Protein AF-A0A1W1HGK1-F1 (afdb_monomer)

Sequence (94 aa):
MIIRPDKRYGKIFDVLIEFKFVTLKDAGLTGDQAKAFSKESLHELPPIKKAFEEGEKQVIQYGKHLDEKYGNLRLQKFVVVALGFERVCFRKLI

Structure (mmCIF, N/CA/C/O backbone):
data_AF-A0A1W1HGK1-F1
#
_entry.id   AF-A0A1W1HGK1-F1
#
loop_
_atom_site.group_PDB
_atom_site.id
_atom_site.type_symbol
_atom_site.label_atom_id
_atom_site.label_alt_id
_atom_site.label_comp_id
_atom_site.label_asym_id
_atom_site.label_entity_id
_atom_site.label_seq_id
_atom_site.pdbx_PDB_ins_code
_atom_site.Cartn_x
_atom_site.Cartn_y
_atom_site.Cartn_z
_atom_site.occupancy
_atom_site.B_iso_or_equiv
_atom_site.auth_seq_id
_atom_site.auth_comp_id
_atom_site.auth_asym_id
_atom_site.auth_atom_id
_atom_site.pdbx_PDB_model_num
ATOM 1 N N . MET A 1 1 ? 4.350 -6.194 -10.875 1.00 84.75 1 MET A N 1
ATOM 2 C CA . MET A 1 1 ? 4.02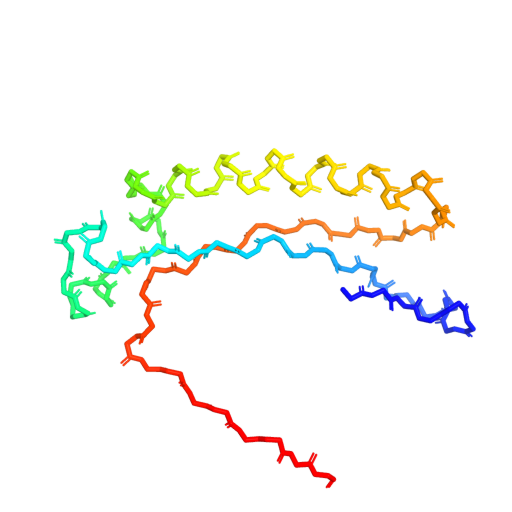2 -6.861 -12.151 1.00 84.75 1 MET A CA 1
ATOM 3 C C . MET A 1 1 ? 4.934 -6.310 -13.232 1.00 84.75 1 MET A C 1
ATOM 5 O O . MET A 1 1 ? 4.878 -5.120 -13.500 1.00 84.75 1 MET A O 1
ATOM 9 N N . ILE A 1 2 ? 5.796 -7.150 -13.802 1.00 85.25 2 ILE A N 1
ATOM 10 C CA . ILE A 1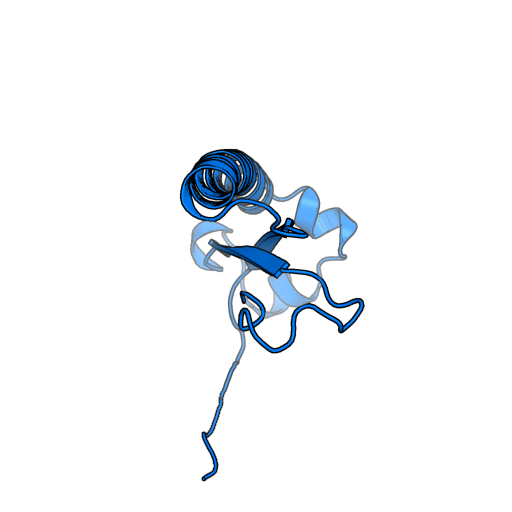 2 ? 6.761 -6.749 -14.837 1.00 85.25 2 ILE A CA 1
ATOM 11 C C . ILE A 1 2 ? 6.363 -7.431 -16.143 1.00 85.25 2 ILE A C 1
ATOM 13 O O . ILE A 1 2 ? 6.018 -8.616 -16.143 1.00 85.25 2 ILE A O 1
ATOM 17 N N . ILE A 1 3 ? 6.392 -6.689 -17.246 1.00 85.56 3 ILE A N 1
ATOM 18 C CA . ILE A 1 3 ? 6.063 -7.224 -18.565 1.00 85.56 3 ILE A CA 1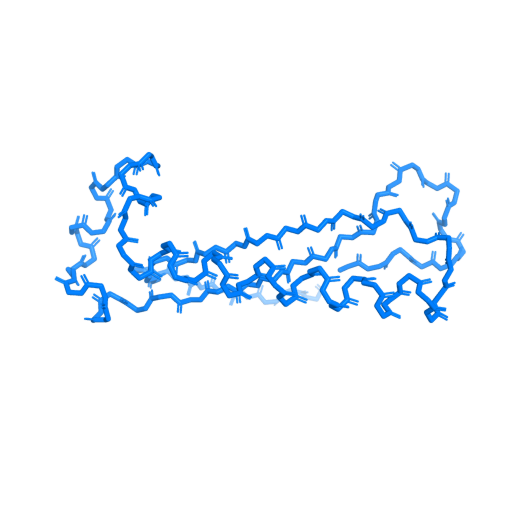
ATOM 19 C C . ILE A 1 3 ? 7.186 -8.156 -19.009 1.00 85.56 3 ILE A C 1
ATOM 21 O O . ILE A 1 3 ? 8.376 -7.843 -18.898 1.00 85.56 3 ILE A O 1
ATOM 25 N N . ARG A 1 4 ? 6.803 -9.312 -19.557 1.00 83.75 4 ARG A N 1
ATOM 26 C CA . ARG A 1 4 ? 7.765 -10.240 -20.148 1.00 83.75 4 ARG A CA 1
ATOM 27 C C . ARG A 1 4 ? 8.586 -9.546 -21.247 1.00 83.75 4 ARG A C 1
ATOM 29 O O . ARG A 1 4 ? 7.997 -8.832 -22.060 1.00 83.75 4 ARG A O 1
ATOM 36 N N . PRO A 1 5 ? 9.905 -9.791 -21.339 1.00 83.38 5 PRO A N 1
ATOM 37 C CA . PRO A 1 5 ? 10.763 -9.147 -22.336 1.00 83.38 5 PRO A CA 1
ATOM 38 C C . PRO A 1 5 ? 10.239 -9.236 -23.779 1.00 83.38 5 PRO A C 1
ATOM 40 O O . PRO A 1 5 ? 10.239 -8.234 -24.488 1.00 83.38 5 PRO A O 1
ATOM 43 N N . ASP A 1 6 ? 9.696 -10.388 -24.184 1.00 86.38 6 ASP A N 1
ATOM 44 C CA . ASP A 1 6 ? 9.154 -10.632 -25.530 1.00 86.38 6 ASP A CA 1
ATOM 45 C C . ASP A 1 6 ? 7.834 -9.898 -25.828 1.00 86.38 6 ASP A C 1
ATOM 47 O O . ASP A 1 6 ? 7.405 -9.838 -26.977 1.00 86.38 6 ASP A O 1
ATOM 51 N N . LYS A 1 7 ? 7.179 -9.328 -24.809 1.00 84.94 7 LYS A N 1
ATOM 52 C CA . LYS A 1 7 ? 5.892 -8.620 -24.922 1.00 84.94 7 LYS A CA 1
ATOM 53 C C . LYS A 1 7 ? 6.010 -7.102 -24.754 1.00 84.94 7 LYS A C 1
ATOM 55 O O . LYS A 1 7 ? 4.993 -6.411 -24.755 1.00 84.94 7 LYS A O 1
ATOM 60 N N . ARG A 1 8 ? 7.233 -6.558 -24.672 1.00 80.12 8 ARG A N 1
ATOM 61 C CA . ARG A 1 8 ? 7.500 -5.115 -24.472 1.00 80.12 8 ARG A CA 1
ATOM 62 C C . ARG A 1 8 ? 7.087 -4.210 -25.643 1.00 80.12 8 ARG A C 1
ATOM 64 O O . ARG A 1 8 ? 7.094 -2.992 -25.492 1.00 80.12 8 ARG A O 1
ATOM 71 N N . TYR A 1 9 ? 6.686 -4.775 -26.784 1.00 82.88 9 TYR A N 1
ATOM 72 C CA . TYR A 1 9 ? 6.064 -4.015 -27.876 1.00 82.88 9 TYR A CA 1
ATOM 73 C C . TYR A 1 9 ? 4.687 -3.445 -27.488 1.00 82.88 9 TYR A C 1
ATOM 75 O O . TYR A 1 9 ? 4.245 -2.447 -28.058 1.00 82.88 9 TYR A O 1
ATOM 83 N N . GLY A 1 10 ? 4.007 -4.048 -26.506 1.00 79.06 10 GLY A N 1
ATOM 84 C CA . GLY A 1 10 ? 2.778 -3.497 -25.946 1.00 79.06 10 GLY A CA 1
ATOM 85 C C . GLY A 1 10 ? 3.048 -2.191 -25.194 1.00 79.06 10 GLY A C 1
ATOM 86 O O . GLY A 1 10 ? 4.014 -2.078 -24.441 1.00 79.06 10 GLY A O 1
ATOM 87 N N . LYS A 1 11 ? 2.176 -1.187 -25.348 1.00 77.06 11 LYS A N 1
ATOM 88 C CA . LYS A 1 11 ? 2.219 0.064 -24.563 1.00 77.06 11 LYS A CA 1
ATOM 89 C C . LYS A 1 11 ? 1.662 -0.140 -23.145 1.00 77.06 11 LYS A C 1
ATOM 91 O O . LYS A 1 11 ? 0.763 0.574 -22.722 1.00 77.06 11 LYS A O 1
ATOM 96 N N . ILE A 1 12 ? 2.166 -1.144 -22.437 1.00 84.25 12 ILE A N 1
ATOM 97 C CA . ILE A 1 12 ? 1.774 -1.465 -21.062 1.00 84.25 12 ILE A CA 1
ATOM 98 C C . ILE A 1 12 ? 2.890 -0.974 -20.127 1.00 84.25 12 ILE A C 1
ATOM 100 O O . ILE A 1 12 ? 4.051 -0.872 -20.537 1.00 84.25 12 ILE A O 1
ATOM 104 N N . PHE A 1 13 ? 2.537 -0.632 -18.890 1.00 88.75 13 PHE A N 1
ATOM 105 C CA . PHE A 1 13 ? 3.486 -0.235 -17.853 1.00 88.75 13 PHE A CA 1
ATOM 106 C C . PHE A 1 13 ? 3.964 -1.433 -17.030 1.00 88.75 13 PHE A C 1
ATOM 108 O O . PHE A 1 13 ? 3.217 -2.386 -16.800 1.00 88.75 13 PHE A O 1
ATOM 115 N N . ASP A 1 14 ? 5.196 -1.346 -16.538 1.00 91.44 14 ASP A N 1
ATOM 116 C CA . ASP A 1 14 ? 5.645 -2.171 -15.423 1.00 91.44 14 ASP A CA 1
ATOM 117 C C . ASP A 1 14 ? 5.066 -1.545 -14.146 1.00 91.44 14 ASP A C 1
ATOM 119 O O . ASP A 1 14 ? 5.157 -0.337 -13.957 1.00 91.44 14 ASP A O 1
ATOM 123 N N . VAL A 1 15 ? 4.429 -2.324 -13.277 1.00 94.25 15 VAL A N 1
ATOM 124 C CA . VAL A 1 15 ? 3.740 -1.791 -12.090 1.00 94.25 15 VAL A CA 1
ATOM 125 C C . VAL A 1 15 ? 4.403 -2.320 -10.829 1.00 94.25 15 VAL A C 1
ATOM 127 O O . VAL A 1 15 ? 4.446 -3.532 -10.606 1.00 94.25 15 VAL A O 1
ATOM 130 N N . LEU A 1 16 ? 4.887 -1.421 -9.981 1.00 95.75 16 LEU A N 1
ATOM 131 C CA . LEU A 1 16 ? 5.366 -1.721 -8.641 1.00 95.75 16 LEU A CA 1
ATOM 132 C C . LEU A 1 16 ? 4.359 -1.192 -7.620 1.00 95.75 16 LEU A C 1
ATOM 134 O O . LEU A 1 16 ? 4.041 -0.006 -7.620 1.00 95.75 16 LEU A O 1
ATOM 138 N N . ILE A 1 17 ? 3.867 -2.080 -6.761 1.00 97.81 17 ILE A N 1
ATOM 139 C CA . ILE A 1 17 ? 2.924 -1.741 -5.696 1.00 97.81 17 ILE A CA 1
ATOM 140 C C . ILE A 1 17 ? 3.590 -2.082 -4.373 1.00 97.81 17 ILE A C 1
ATOM 142 O O . ILE A 1 17 ? 3.883 -3.250 -4.124 1.00 97.81 17 ILE A O 1
ATOM 146 N N . GLU A 1 18 ? 3.801 -1.069 -3.544 1.00 98.31 18 GLU A N 1
ATOM 147 C CA . GLU A 1 18 ? 4.103 -1.242 -2.131 1.00 98.31 18 GLU A CA 1
ATOM 148 C C . GLU A 1 18 ? 2.780 -1.280 -1.369 1.00 98.31 18 GLU A C 1
ATOM 150 O O . GLU A 1 18 ? 2.044 -0.292 -1.312 1.00 98.31 18 GLU A O 1
ATOM 155 N N . PHE A 1 19 ? 2.440 -2.451 -0.840 1.00 97.69 19 PHE A N 1
ATOM 156 C CA . PHE A 1 19 ? 1.177 -2.661 -0.147 1.00 97.69 19 PHE A CA 1
ATOM 157 C C . PHE A 1 19 ? 1.390 -2.610 1.363 1.00 97.69 19 PHE A C 1
ATOM 159 O O . PHE A 1 19 ? 2.151 -3.397 1.924 1.00 97.69 19 PHE A O 1
ATOM 166 N N . LYS A 1 20 ? 0.676 -1.706 2.030 1.00 97.81 20 LYS A N 1
ATOM 167 C CA . LYS A 1 20 ? 0.652 -1.568 3.482 1.00 97.81 20 LYS A CA 1
ATOM 168 C C . LYS A 1 20 ? -0.690 -1.997 4.033 1.00 97.81 20 LYS A C 1
ATOM 170 O O . LYS A 1 20 ? -1.735 -1.760 3.433 1.00 97.81 20 LYS A O 1
ATOM 175 N N . PHE A 1 21 ? -0.651 -2.578 5.220 1.00 97.00 21 PHE A N 1
ATOM 176 C CA . PHE A 1 21 ? -1.838 -2.994 5.939 1.00 97.00 21 PHE A CA 1
ATOM 177 C C . PHE A 1 21 ? -1.820 -2.392 7.337 1.00 97.00 21 PHE A C 1
ATOM 179 O O . PHE A 1 21 ? -0.885 -2.622 8.101 1.00 97.00 21 PHE A O 1
ATOM 186 N N . VAL A 1 22 ? -2.857 -1.627 7.654 1.00 96.81 22 VAL A N 1
ATOM 187 C CA . VAL A 1 22 ? -3.122 -1.081 8.981 1.00 96.81 22 VAL A CA 1
ATOM 188 C C . VAL A 1 22 ? -4.277 -1.870 9.570 1.00 96.81 22 VAL A C 1
ATOM 190 O O . VAL A 1 22 ? -5.357 -1.931 8.981 1.00 96.81 22 VAL A O 1
ATOM 193 N N . THR A 1 23 ? -4.072 -2.492 10.730 1.00 96.00 23 THR A N 1
ATOM 194 C CA . THR A 1 23 ? -5.164 -3.212 11.384 1.00 96.00 23 THR A CA 1
ATOM 195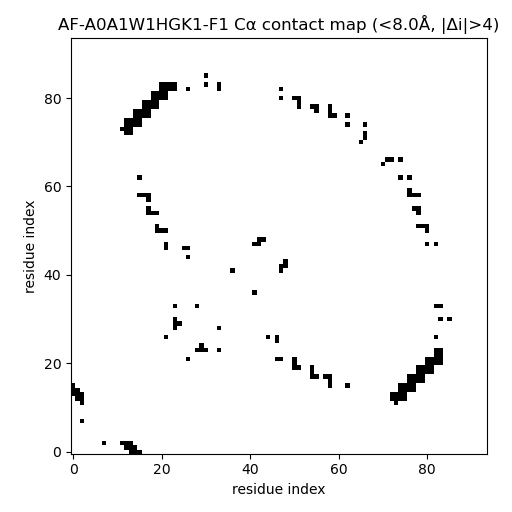 C C . THR A 1 23 ? -6.165 -2.226 11.982 1.00 96.00 23 THR A C 1
ATOM 197 O O . THR A 1 23 ? -5.807 -1.130 12.414 1.00 96.00 23 THR A O 1
ATOM 200 N N . LEU A 1 24 ? -7.429 -2.636 12.077 1.00 95.50 24 LEU A N 1
ATOM 201 C CA . LEU A 1 24 ? -8.449 -1.856 12.783 1.00 95.50 24 LEU A CA 1
ATOM 202 C C . LEU A 1 24 ? -8.071 -1.594 14.245 1.00 95.50 24 LEU A C 1
ATOM 204 O O . LEU A 1 24 ? -8.332 -0.517 14.768 1.00 95.50 24 LEU A O 1
ATOM 208 N N . LYS A 1 25 ? -7.392 -2.557 14.880 1.00 94.62 25 LYS A N 1
ATOM 209 C CA . LYS A 1 25 ? -6.888 -2.425 16.247 1.00 94.62 25 LYS A CA 1
ATOM 210 C C . LYS A 1 25 ? -5.839 -1.318 16.355 1.00 94.62 25 LYS A C 1
ATOM 212 O O . LYS A 1 25 ? -5.944 -0.497 17.257 1.00 94.62 25 LYS A O 1
ATOM 217 N N . ASP A 1 26 ? -4.872 -1.276 15.439 1.00 93.75 26 ASP A N 1
ATOM 218 C CA . ASP A 1 26 ? -3.829 -0.238 15.428 1.00 93.75 26 ASP A CA 1
ATOM 219 C C . ASP A 1 26 ? -4.410 1.144 15.111 1.00 93.75 26 ASP A C 1
ATOM 221 O O . ASP A 1 26 ? -3.890 2.160 15.567 1.00 93.75 26 ASP A O 1
ATOM 225 N N . ALA A 1 27 ? -5.511 1.181 14.357 1.00 94.19 27 ALA A N 1
ATOM 226 C CA . ALA A 1 27 ? -6.276 2.396 14.115 1.00 94.19 27 ALA A CA 1
ATOM 227 C C . ALA A 1 27 ? -7.247 2.763 15.250 1.00 94.19 27 ALA A C 1
ATOM 229 O O . ALA A 1 27 ? -7.783 3.867 15.240 1.00 94.19 27 ALA A O 1
ATOM 230 N N . GLY A 1 28 ? -7.476 1.875 16.224 1.00 95.31 28 GLY A N 1
ATOM 231 C CA . GLY A 1 28 ? -8.454 2.077 17.296 1.00 95.31 28 GLY A CA 1
ATOM 232 C C . GLY A 1 28 ? -9.908 2.112 16.812 1.00 95.31 28 GLY A C 1
ATOM 233 O O . GLY A 1 28 ? -10.740 2.764 17.438 1.00 95.31 28 GLY A O 1
ATOM 234 N N . LEU A 1 29 ? -10.213 1.446 15.696 1.00 95.31 29 LEU A N 1
ATOM 235 C CA . LEU A 1 29 ? -11.516 1.482 15.031 1.00 95.31 29 LEU A CA 1
ATOM 236 C C . LEU A 1 29 ? -12.199 0.113 15.051 1.00 95.31 29 LEU A C 1
ATOM 238 O O . LEU A 1 29 ? -11.556 -0.935 15.090 1.00 95.31 29 LEU A O 1
ATOM 242 N N . THR A 1 30 ? -13.525 0.114 14.964 1.00 95.00 30 THR A N 1
ATOM 243 C CA . THR A 1 30 ? -14.302 -1.058 14.546 1.00 95.00 30 THR A CA 1
ATOM 244 C C . THR A 1 30 ? -14.446 -1.090 13.024 1.00 95.00 30 THR A C 1
ATOM 246 O O . THR A 1 30 ? -14.221 -0.091 12.341 1.00 95.00 30 THR A O 1
ATOM 249 N N . GLY A 1 31 ? -14.867 -2.233 12.476 1.00 92.94 31 GLY A N 1
ATOM 250 C CA . GLY A 1 31 ? -15.087 -2.353 11.032 1.00 92.94 31 GLY A CA 1
ATOM 251 C C . GLY A 1 31 ? -16.201 -1.436 10.518 1.00 92.94 31 GLY A C 1
ATOM 252 O O . GLY A 1 31 ? -16.106 -0.902 9.418 1.00 92.94 31 GLY A O 1
ATOM 253 N N . ASP A 1 32 ? -17.243 -1.199 11.319 1.00 93.75 32 ASP A N 1
ATOM 254 C CA . ASP A 1 32 ? -18.327 -0.288 10.935 1.00 93.75 32 ASP A CA 1
ATOM 255 C C . ASP A 1 32 ? -17.880 1.175 10.970 1.00 93.75 32 ASP A C 1
ATOM 257 O O . ASP A 1 32 ? -18.260 1.952 10.096 1.00 93.75 32 ASP A O 1
ATOM 261 N N . GLN A 1 33 ? -17.009 1.539 11.919 1.00 94.06 33 GLN A N 1
ATOM 262 C CA . GLN A 1 33 ? -16.384 2.859 11.933 1.00 94.06 33 GLN A CA 1
ATOM 263 C C . GLN A 1 33 ? -15.478 3.053 10.716 1.00 94.06 33 GLN A C 1
ATOM 265 O O . GLN A 1 33 ? -15.602 4.068 10.041 1.00 94.06 33 GLN A O 1
ATOM 270 N N . ALA A 1 34 ? -14.619 2.080 10.395 1.00 93.25 34 ALA A N 1
ATOM 271 C CA . ALA A 1 34 ? -13.718 2.160 9.245 1.00 93.25 34 ALA A CA 1
ATOM 272 C C . ALA A 1 34 ? -14.471 2.342 7.915 1.00 93.25 34 ALA A C 1
ATOM 274 O O . ALA A 1 34 ? -14.071 3.165 7.094 1.00 93.25 34 ALA A O 1
ATOM 275 N N . LYS A 1 35 ? -15.607 1.655 7.732 1.00 91.25 35 LYS A N 1
ATOM 276 C CA . LYS A 1 35 ? -16.470 1.798 6.542 1.00 91.25 35 LYS A CA 1
ATOM 277 C C . LYS A 1 35 ? -17.106 3.181 6.384 1.00 91.25 35 LYS A C 1
ATOM 279 O O . LYS A 1 35 ? -17.489 3.531 5.272 1.00 91.25 35 LYS A O 1
ATOM 284 N N . ALA A 1 36 ? -17.271 3.934 7.470 1.00 92.75 36 ALA A N 1
ATOM 285 C CA . ALA A 1 36 ? -17.940 5.233 7.449 1.00 92.75 36 ALA A CA 1
ATOM 286 C C . ALA A 1 36 ? -17.018 6.393 7.025 1.00 92.75 36 ALA A C 1
ATOM 288 O O . ALA A 1 36 ? -17.508 7.491 6.762 1.00 92.75 36 ALA A O 1
ATOM 289 N N . PHE A 1 37 ? -15.698 6.180 6.960 1.00 91.81 37 PHE A N 1
ATOM 290 C CA . PHE A 1 37 ? -14.752 7.219 6.551 1.00 91.81 37 PHE A CA 1
ATOM 291 C C . PHE A 1 37 ? -14.870 7.546 5.057 1.00 91.81 37 PHE A C 1
ATOM 293 O O . PHE A 1 37 ? -14.945 6.651 4.213 1.00 91.81 37 PHE A O 1
ATOM 300 N N . SER A 1 38 ? -14.795 8.838 4.713 1.00 93.12 38 SER A N 1
ATOM 301 C CA . SER A 1 38 ? -14.530 9.246 3.330 1.00 93.12 38 SER A CA 1
ATOM 302 C C . SER A 1 38 ? -13.070 8.975 2.963 1.00 93.12 38 SER A C 1
ATOM 304 O O . SER A 1 38 ? -12.207 8.822 3.834 1.00 93.12 38 SER A O 1
ATOM 306 N N . LYS A 1 39 ? -12.766 8.972 1.662 1.00 89.88 39 LYS A N 1
ATOM 307 C CA . LYS A 1 39 ? -11.393 8.814 1.170 1.00 89.88 39 LYS A CA 1
ATOM 308 C C . LYS A 1 39 ? -10.459 9.874 1.760 1.00 89.88 39 LYS A C 1
ATOM 310 O O . LYS A 1 39 ? -9.359 9.547 2.193 1.00 89.88 39 LYS A O 1
ATOM 315 N N . GLU A 1 40 ? -10.898 11.126 1.792 1.00 94.31 40 GLU A N 1
ATOM 316 C CA . GLU A 1 40 ? -10.130 12.255 2.317 1.00 94.31 40 GLU A CA 1
ATOM 317 C C . GLU A 1 40 ? -9.862 12.059 3.811 1.00 94.31 40 GLU A C 1
ATOM 319 O O . GLU A 1 40 ? -8.727 12.193 4.257 1.00 94.31 40 GLU A O 1
ATOM 324 N N . SER A 1 41 ? -10.873 11.639 4.577 1.00 93.94 41 SER A N 1
ATOM 325 C CA . SER A 1 41 ? -10.710 11.377 6.007 1.00 93.94 41 SER A CA 1
ATOM 326 C C . SER A 1 41 ? -9.789 10.184 6.302 1.00 93.94 41 SER A C 1
ATOM 328 O O . SER A 1 41 ? -9.093 10.206 7.315 1.00 93.94 41 SER A O 1
ATOM 330 N N . LEU A 1 42 ? -9.724 9.169 5.428 1.00 93.44 42 LEU A N 1
ATOM 331 C CA . LEU A 1 42 ? -8.767 8.060 5.566 1.00 93.44 42 LEU A CA 1
ATOM 332 C C . LEU A 1 42 ? -7.316 8.537 5.452 1.00 93.44 42 LEU A C 1
ATOM 334 O O . LEU A 1 42 ? -6.469 8.077 6.216 1.00 93.44 42 LEU A O 1
ATOM 338 N N . HIS A 1 43 ? -7.027 9.469 4.537 1.00 94.38 43 HIS A N 1
ATOM 339 C CA . HIS A 1 43 ? -5.685 10.043 4.392 1.00 94.38 43 HIS A CA 1
ATOM 340 C C . HIS A 1 43 ? -5.251 10.840 5.624 1.00 94.38 43 HIS A C 1
ATOM 342 O O . HIS A 1 43 ? -4.054 10.974 5.863 1.00 94.38 43 HIS A O 1
ATOM 348 N N . GLU A 1 44 ? -6.197 11.321 6.432 1.00 95.50 44 GLU A N 1
ATOM 349 C CA . GLU A 1 44 ? -5.899 12.077 7.645 1.00 95.50 44 GLU A CA 1
ATOM 350 C C . GLU A 1 44 ? -5.580 11.200 8.863 1.00 95.50 44 GLU A C 1
ATOM 352 O O . GLU A 1 44 ? -4.961 11.692 9.812 1.00 95.50 44 GLU A O 1
ATOM 357 N N . LEU A 1 45 ? -5.926 9.906 8.828 1.00 95.75 45 LEU A N 1
ATOM 358 C CA . LEU A 1 45 ? -5.674 8.979 9.929 1.00 95.75 45 LEU A CA 1
ATOM 359 C C . LEU A 1 45 ? -4.162 8.813 10.176 1.00 95.75 45 LEU A C 1
ATOM 361 O O . LEU A 1 45 ? -3.442 8.378 9.272 1.00 95.75 45 LEU A O 1
ATOM 365 N N . PRO A 1 46 ? -3.664 9.060 11.406 1.00 96.56 46 PRO A N 1
ATOM 366 C CA . PRO A 1 46 ? -2.242 8.929 11.726 1.00 96.56 46 PRO A CA 1
ATOM 367 C C . PRO A 1 46 ? -1.590 7.601 11.299 1.00 96.56 46 PRO A C 1
ATOM 369 O O . PRO A 1 46 ? -0.518 7.650 10.689 1.00 96.56 46 PRO A O 1
ATOM 372 N N . PRO A 1 47 ? -2.192 6.413 11.537 1.00 96.81 47 PRO A N 1
ATOM 373 C CA . PRO A 1 47 ? -1.572 5.162 11.102 1.00 96.81 47 PRO A CA 1
ATOM 374 C C . PRO A 1 47 ? -1.544 5.004 9.573 1.00 96.81 47 PRO A C 1
ATOM 376 O O . PRO A 1 47 ? -0.630 4.370 9.050 1.00 96.81 47 PRO A O 1
ATOM 379 N N . ILE A 1 48 ? -2.487 5.612 8.845 1.00 96.94 48 ILE A N 1
ATOM 380 C CA . ILE A 1 48 ? -2.518 5.596 7.375 1.00 96.94 48 ILE A CA 1
ATOM 381 C C . ILE A 1 48 ? -1.449 6.529 6.803 1.00 96.94 48 ILE A C 1
ATOM 383 O O . ILE A 1 48 ? -0.707 6.115 5.914 1.00 96.94 48 ILE A O 1
ATOM 387 N N . LYS A 1 49 ? -1.300 7.742 7.352 1.00 97.56 49 LYS A N 1
ATOM 388 C CA . LYS A 1 49 ? -0.212 8.670 6.989 1.00 97.56 49 LYS A CA 1
ATOM 389 C C . LYS A 1 49 ? 1.152 8.020 7.151 1.00 97.56 49 LYS A C 1
ATOM 391 O O . LYS A 1 49 ? 1.938 7.985 6.209 1.00 97.56 49 LYS A O 1
ATOM 396 N N . LYS A 1 50 ? 1.391 7.422 8.320 1.00 98.00 50 LYS A N 1
ATOM 397 C CA . LYS A 1 50 ? 2.639 6.713 8.608 1.00 98.00 50 LYS A CA 1
ATOM 398 C C . LYS A 1 50 ? 2.893 5.579 7.609 1.00 98.00 50 LYS A C 1
ATOM 400 O O . LYS A 1 50 ? 4.002 5.447 7.099 1.00 98.00 50 LYS A O 1
ATOM 405 N N . ALA A 1 51 ? 1.867 4.788 7.294 1.00 98.19 51 ALA A N 1
ATOM 406 C CA . ALA A 1 51 ? 1.977 3.724 6.302 1.00 98.19 51 ALA A CA 1
ATOM 407 C C . ALA A 1 51 ? 2.329 4.262 4.902 1.00 98.19 51 ALA A C 1
ATOM 409 O O . ALA A 1 51 ? 3.180 3.679 4.229 1.00 98.19 51 ALA A O 1
ATOM 410 N N . PHE A 1 52 ? 1.731 5.379 4.474 1.00 98.25 52 PHE A N 1
ATOM 411 C CA . PHE A 1 52 ? 2.097 6.036 3.217 1.00 98.25 52 PHE A CA 1
ATOM 412 C C . PHE A 1 52 ? 3.551 6.513 3.224 1.00 98.25 52 PHE A C 1
ATOM 414 O O . PHE A 1 52 ? 4.296 6.139 2.325 1.00 98.25 52 PHE A O 1
ATOM 421 N N . GLU A 1 53 ? 3.992 7.238 4.255 1.00 98.19 53 GLU A N 1
ATOM 422 C CA . GLU A 1 53 ? 5.377 7.727 4.358 1.00 98.19 53 GLU A CA 1
ATOM 423 C C . GLU A 1 53 ? 6.410 6.592 4.293 1.00 98.19 53 GLU A C 1
ATOM 425 O O . GLU A 1 53 ? 7.443 6.695 3.624 1.00 98.19 53 GLU A O 1
ATOM 430 N N . GLU A 1 54 ? 6.148 5.487 4.992 1.00 98.38 54 GLU A N 1
ATOM 431 C CA . GLU A 1 54 ? 7.005 4.303 4.961 1.00 98.38 54 GLU A CA 1
ATOM 432 C C . GLU A 1 54 ? 6.965 3.614 3.594 1.00 98.38 54 GLU A C 1
ATOM 434 O O . GLU A 1 54 ? 8.008 3.220 3.064 1.00 98.38 54 GLU A O 1
ATOM 439 N N . GLY A 1 55 ? 5.774 3.475 3.007 1.00 98.50 55 GLY A N 1
ATOM 440 C CA . GLY A 1 55 ? 5.592 2.857 1.700 1.00 98.50 55 GLY A CA 1
ATOM 441 C C . GLY A 1 55 ? 6.248 3.647 0.572 1.00 98.50 55 GLY A C 1
ATOM 442 O O . GLY A 1 55 ? 6.868 3.056 -0.308 1.00 98.50 55 GLY A O 1
ATOM 443 N N . GLU A 1 56 ? 6.192 4.975 0.618 1.00 98.50 56 GLU A N 1
ATOM 444 C CA . GLU A 1 56 ? 6.808 5.846 -0.384 1.00 98.50 56 GLU A CA 1
ATOM 445 C C . GLU A 1 56 ? 8.328 5.694 -0.386 1.00 98.50 56 GLU A C 1
ATOM 447 O O . GLU A 1 56 ? 8.933 5.460 -1.435 1.00 98.50 56 GLU A O 1
ATOM 452 N N . LYS A 1 57 ? 8.954 5.729 0.797 1.00 98.44 57 LYS A N 1
ATOM 453 C CA . LYS A 1 57 ? 10.401 5.500 0.931 1.00 98.44 57 LYS A CA 1
ATOM 454 C C . LYS A 1 57 ? 10.801 4.149 0.335 1.00 98.44 57 LYS A C 1
ATOM 456 O O . LYS A 1 57 ? 11.764 4.069 -0.430 1.00 98.44 57 LYS A O 1
ATOM 461 N N . GLN A 1 58 ? 10.037 3.102 0.639 1.00 98.44 58 GLN A N 1
ATOM 462 C CA . GLN A 1 58 ? 10.329 1.741 0.190 1.00 98.44 58 GLN A CA 1
ATOM 463 C C . GLN A 1 58 ? 10.118 1.557 -1.316 1.00 98.44 58 GLN A C 1
ATOM 465 O O . GLN A 1 58 ? 11.000 1.020 -1.990 1.00 98.44 58 GLN A O 1
ATOM 470 N N . VAL A 1 59 ? 9.008 2.050 -1.876 1.00 97.88 59 VAL A N 1
ATOM 471 C CA . VAL A 1 59 ? 8.707 1.905 -3.308 1.00 97.88 59 VAL A CA 1
ATOM 472 C C . VAL A 1 59 ? 9.687 2.695 -4.177 1.00 97.88 59 VAL A C 1
ATOM 474 O O . VAL A 1 59 ? 10.077 2.230 -5.251 1.00 97.88 59 VAL A O 1
ATOM 477 N N . ILE A 1 60 ? 10.140 3.864 -3.706 1.00 97.69 60 ILE A N 1
ATOM 478 C CA . ILE A 1 60 ? 11.161 4.671 -4.385 1.00 97.69 60 ILE A CA 1
ATOM 479 C C . ILE A 1 60 ? 12.497 3.932 -4.374 1.00 97.69 60 ILE A C 1
ATOM 481 O O . ILE A 1 60 ? 13.104 3.748 -5.434 1.00 97.69 60 ILE A O 1
ATOM 485 N N . GLN A 1 61 ? 12.935 3.472 -3.197 1.00 97.62 61 GLN A N 1
ATOM 486 C CA . GLN A 1 61 ? 14.196 2.756 -3.051 1.00 97.62 61 GLN A CA 1
ATOM 487 C C . GLN A 1 61 ? 14.201 1.481 -3.898 1.00 97.62 61 GLN A C 1
ATOM 489 O O . GLN A 1 61 ? 15.115 1.283 -4.696 1.00 97.62 61 GLN A O 1
ATOM 494 N N . TYR A 1 62 ? 13.189 0.625 -3.771 1.00 96.31 62 TYR A N 1
ATOM 495 C CA . TYR A 1 62 ? 13.132 -0.631 -4.516 1.00 96.31 62 TYR A CA 1
ATOM 496 C C . TYR A 1 62 ? 12.969 -0.402 -6.021 1.00 96.31 62 TYR A C 1
ATOM 498 O O . TYR A 1 62 ? 13.627 -1.063 -6.822 1.00 96.31 62 TYR A O 1
ATOM 506 N N . GLY A 1 63 ? 12.175 0.598 -6.412 1.00 95.19 63 GLY A N 1
ATOM 507 C CA . GLY A 1 63 ? 12.042 1.012 -7.802 1.00 95.19 63 GLY A CA 1
ATOM 508 C C . GLY A 1 63 ? 13.381 1.376 -8.443 1.00 95.19 63 GLY A C 1
ATOM 509 O O . GLY A 1 63 ? 13.660 0.918 -9.544 1.00 95.19 63 GLY A O 1
ATOM 510 N N . LYS A 1 64 ? 14.241 2.121 -7.732 1.00 94.88 64 LYS A N 1
ATOM 511 C CA . LYS A 1 64 ? 15.594 2.449 -8.209 1.00 94.88 64 LYS A CA 1
ATOM 512 C C . LYS A 1 64 ? 16.438 1.193 -8.459 1.00 94.88 64 LYS A C 1
ATOM 514 O O . LYS A 1 64 ? 17.032 1.070 -9.523 1.00 94.88 64 LYS A O 1
ATOM 519 N N . HIS A 1 65 ? 16.430 0.238 -7.529 1.00 95.06 65 HIS A N 1
ATOM 520 C CA . HIS A 1 65 ? 17.170 -1.020 -7.698 1.00 95.06 65 HIS A CA 1
ATOM 521 C C . HIS A 1 65 ? 16.651 -1.847 -8.888 1.00 95.06 65 HIS A C 1
ATOM 523 O O . HIS A 1 65 ? 17.433 -2.502 -9.576 1.00 95.06 65 HIS A O 1
ATOM 529 N N . LEU A 1 66 ? 15.336 -1.834 -9.146 1.00 93.44 66 LEU A N 1
ATOM 530 C CA . LEU A 1 66 ? 14.756 -2.499 -10.318 1.00 93.44 66 LEU A CA 1
ATOM 531 C C . LEU A 1 66 ? 15.188 -1.831 -11.626 1.00 93.44 66 LEU A C 1
ATOM 533 O O . LEU A 1 66 ? 15.561 -2.535 -12.566 1.00 93.44 66 LEU A O 1
ATOM 537 N N . ASP A 1 67 ? 15.154 -0.500 -11.674 1.00 90.56 67 ASP A N 1
ATOM 538 C CA . ASP A 1 67 ? 15.567 0.270 -12.847 1.00 90.56 67 ASP A CA 1
ATOM 539 C C . ASP A 1 67 ? 17.059 0.034 -13.161 1.00 90.56 67 ASP A C 1
ATOM 541 O O . ASP A 1 67 ? 17.404 -0.229 -14.313 1.00 90.56 67 ASP A O 1
ATOM 545 N N . GLU A 1 68 ? 17.925 0.016 -12.139 1.00 92.56 68 GLU A N 1
ATOM 546 C CA . GLU A 1 68 ? 19.362 -0.283 -12.267 1.00 92.56 68 GLU A CA 1
ATOM 547 C C . GLU A 1 68 ? 19.635 -1.714 -12.746 1.00 92.56 68 GLU A C 1
ATOM 549 O O . GLU A 1 68 ? 20.513 -1.938 -13.578 1.00 92.56 68 GLU A O 1
ATOM 554 N N . LYS A 1 69 ? 18.885 -2.697 -12.235 1.00 91.31 69 LYS A N 1
ATOM 555 C CA . LYS A 1 69 ? 19.121 -4.113 -12.541 1.00 91.31 69 LYS A CA 1
ATOM 556 C C . LYS A 1 69 ? 18.633 -4.520 -13.928 1.00 91.31 69 LYS A C 1
ATOM 558 O O . LYS A 1 69 ? 19.275 -5.343 -14.577 1.00 91.31 69 LYS A O 1
ATOM 563 N N . TYR A 1 70 ? 17.462 -4.038 -14.339 1.00 86.69 70 TYR A N 1
ATOM 564 C CA . TYR A 1 70 ? 16.791 -4.545 -15.537 1.00 86.69 70 TYR A CA 1
ATOM 565 C C . TYR A 1 70 ? 16.897 -3.600 -16.733 1.00 86.69 70 TYR A C 1
ATOM 567 O O . TYR A 1 70 ? 16.892 -4.091 -17.861 1.00 86.69 70 TYR A O 1
ATOM 575 N N . GLY A 1 71 ? 17.025 -2.285 -16.508 1.00 78.12 71 GLY A N 1
ATOM 576 C CA . GLY A 1 71 ? 17.008 -1.269 -17.560 1.00 78.12 71 GLY A CA 1
ATOM 577 C C . GLY A 1 71 ? 15.691 -1.240 -18.356 1.00 78.12 71 GLY A C 1
ATOM 578 O O . GLY A 1 71 ? 14.993 -2.242 -18.506 1.00 78.12 71 GLY A O 1
ATOM 579 N N . ASN A 1 72 ? 15.319 -0.078 -18.903 1.00 78.31 72 ASN A N 1
ATOM 580 C CA . ASN A 1 72 ? 14.173 0.042 -19.823 1.00 78.31 72 ASN A CA 1
ATOM 581 C C . ASN A 1 72 ? 12.818 -0.460 -19.249 1.00 78.31 72 ASN A C 1
ATOM 583 O O . ASN A 1 72 ? 11.964 -0.980 -19.980 1.00 78.31 72 ASN A O 1
ATOM 587 N N . LE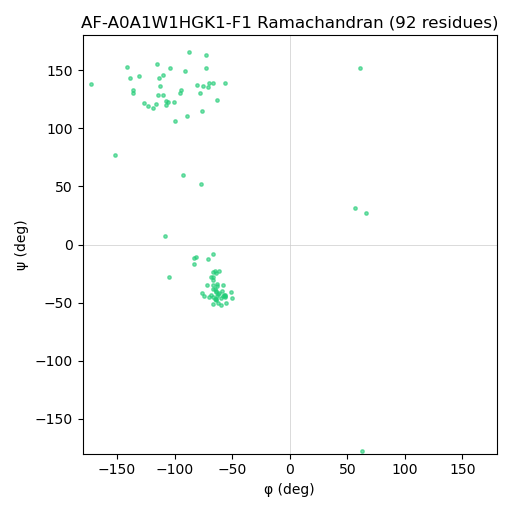U A 1 73 ? 12.617 -0.329 -17.933 1.00 86.81 73 LEU A N 1
ATOM 588 C CA . LEU A 1 73 ? 11.311 -0.527 -17.309 1.00 86.81 73 LEU A CA 1
ATOM 589 C C . LEU A 1 73 ? 10.466 0.736 -17.482 1.00 86.81 73 LEU A C 1
ATOM 591 O O . LEU A 1 73 ? 10.935 1.852 -17.272 1.00 86.81 73 LEU A O 1
ATOM 595 N N . ARG A 1 74 ? 9.186 0.569 -17.820 1.00 89.19 74 ARG A N 1
ATOM 596 C CA . ARG A 1 74 ? 8.206 1.668 -17.784 1.00 89.19 74 ARG A CA 1
ATOM 597 C C . ARG A 1 74 ? 7.519 1.658 -16.425 1.00 89.19 74 ARG A C 1
ATOM 599 O O . ARG A 1 74 ? 6.312 1.431 -16.348 1.00 89.19 74 ARG A O 1
ATOM 606 N N . LEU A 1 75 ? 8.319 1.807 -15.368 1.00 92.56 75 LEU A N 1
ATOM 607 C CA . LEU A 1 75 ? 7.909 1.512 -14.001 1.00 92.56 75 LEU A CA 1
ATOM 608 C C . LEU A 1 75 ? 6.996 2.601 -13.422 1.00 92.56 75 LEU A C 1
ATOM 610 O O . LEU A 1 75 ? 7.424 3.727 -13.184 1.00 92.56 75 LEU A O 1
ATOM 614 N N . GLN A 1 76 ? 5.746 2.241 -13.149 1.00 94.88 76 GLN A N 1
ATOM 615 C CA . GLN A 1 76 ? 4.795 3.014 -12.355 1.00 94.88 76 GLN A CA 1
ATOM 616 C C . GLN A 1 76 ? 4.826 2.505 -10.915 1.00 94.88 76 GLN A C 1
ATOM 618 O O . GLN A 1 76 ? 4.768 1.296 -10.681 1.00 94.88 76 GLN A O 1
ATOM 623 N N . LYS A 1 77 ? 4.947 3.420 -9.955 1.00 96.62 77 LYS A N 1
ATOM 624 C CA . LYS A 1 77 ? 5.152 3.117 -8.534 1.00 96.62 77 LYS A CA 1
ATOM 625 C C . LYS A 1 77 ? 3.921 3.575 -7.763 1.00 96.62 77 LYS A C 1
ATOM 627 O O . LYS A 1 77 ? 3.506 4.719 -7.906 1.00 96.62 77 LYS A O 1
ATOM 632 N N . PHE A 1 78 ? 3.356 2.690 -6.955 1.00 97.94 78 PHE A N 1
ATOM 633 C CA . PHE A 1 78 ? 2.173 2.965 -6.150 1.00 97.94 78 PHE A CA 1
ATOM 634 C C . PHE A 1 78 ? 2.414 2.537 -4.714 1.00 97.94 78 PHE A C 1
ATOM 636 O O . PHE A 1 78 ? 3.041 1.508 -4.468 1.00 97.94 78 PHE A O 1
ATOM 643 N N . VAL A 1 79 ? 1.842 3.292 -3.784 1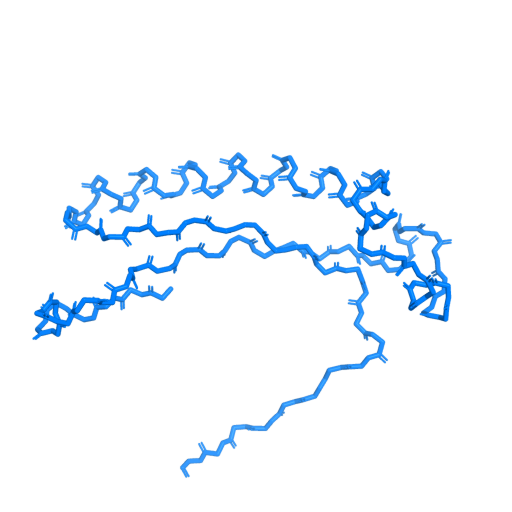.00 98.19 79 VAL A N 1
ATOM 644 C CA . VAL A 1 79 ? 1.644 2.850 -2.408 1.00 98.19 79 VAL A CA 1
ATOM 645 C C . VAL A 1 79 ? 0.153 2.650 -2.215 1.00 98.19 79 VAL A C 1
ATOM 647 O O . VAL A 1 79 ? -0.645 3.523 -2.554 1.00 98.19 79 VAL A O 1
ATOM 650 N N . VAL A 1 80 ? -0.230 1.487 -1.707 1.00 97.38 80 VAL A N 1
ATOM 651 C CA . VAL A 1 80 ? -1.624 1.159 -1.409 1.00 97.38 80 VAL A CA 1
ATOM 652 C C . VAL A 1 80 ? -1.695 0.797 0.058 1.00 97.38 80 VAL A C 1
ATOM 654 O O . VAL A 1 80 ? -1.052 -0.158 0.483 1.00 97.38 80 VAL A O 1
ATOM 657 N N . VAL A 1 81 ? -2.472 1.553 0.827 1.00 97.06 81 VAL A N 1
ATOM 658 C CA . VAL A 1 81 ? -2.691 1.281 2.246 1.00 97.06 81 VAL A CA 1
ATOM 659 C C . VAL A 1 81 ? -4.107 0.756 2.427 1.00 97.06 81 VAL A C 1
ATOM 661 O O . VAL A 1 81 ? -5.072 1.439 2.092 1.00 97.06 81 VAL A O 1
ATOM 664 N N . ALA A 1 82 ? -4.236 -0.455 2.957 1.00 95.69 82 ALA A N 1
ATOM 665 C CA . ALA A 1 82 ? -5.510 -0.993 3.407 1.00 95.69 82 ALA A CA 1
ATOM 666 C C . ALA A 1 82 ? -5.696 -0.732 4.906 1.00 95.69 82 ALA A C 1
ATOM 668 O O . ALA A 1 82 ? -4.790 -0.993 5.699 1.00 95.69 82 ALA A O 1
ATOM 669 N N . LEU A 1 83 ? -6.879 -0.244 5.280 1.00 95.19 83 LEU A N 1
ATOM 670 C CA . LEU A 1 83 ? -7.343 -0.161 6.661 1.00 95.19 83 LEU A CA 1
ATOM 671 C C . LEU A 1 83 ? -8.278 -1.340 6.921 1.00 95.19 83 LEU A C 1
ATOM 673 O O . LEU A 1 83 ? -9.405 -1.339 6.440 1.00 95.19 83 LEU A O 1
ATOM 677 N N . GLY A 1 84 ? -7.811 -2.336 7.668 1.00 93.38 84 GLY A N 1
ATOM 678 C CA . GLY A 1 84 ? -8.590 -3.542 7.921 1.00 93.38 84 GLY A CA 1
ATOM 679 C C . GLY A 1 84 ? -8.907 -4.354 6.658 1.00 93.38 84 GLY A C 1
ATOM 680 O O . GLY A 1 84 ? -8.441 -4.078 5.553 1.00 93.38 84 GLY A O 1
ATOM 681 N N . PHE A 1 85 ? -9.665 -5.429 6.866 1.00 86.12 85 PHE A N 1
ATOM 682 C CA . PHE A 1 85 ? -10.222 -6.288 5.822 1.00 86.12 85 PHE A CA 1
ATOM 683 C C . PHE A 1 85 ? -11.516 -6.901 6.354 1.00 86.12 85 PHE A C 1
ATOM 685 O O . PHE A 1 85 ? -11.559 -8.056 6.776 1.00 86.12 85 PHE A O 1
ATOM 692 N N . GLU A 1 86 ? -12.588 -6.120 6.372 1.00 78.44 86 GLU A N 1
ATOM 693 C CA . GLU A 1 86 ? -13.860 -6.509 6.983 1.00 78.44 86 GLU A CA 1
ATOM 694 C C . GLU A 1 86 ? -14.465 -7.744 6.319 1.00 78.44 86 GLU A C 1
ATOM 696 O O . GLU A 1 86 ? -15.224 -8.458 6.972 1.00 78.44 86 GLU A O 1
ATOM 701 N N . ARG A 1 87 ? -14.086 -8.034 5.065 1.00 75.44 87 ARG A N 1
ATOM 702 C CA . ARG A 1 87 ? -13.910 -9.399 4.544 1.00 75.44 87 ARG A CA 1
ATOM 703 C C . ARG A 1 87 ? -13.312 -9.393 3.144 1.00 75.44 87 ARG A C 1
ATOM 705 O O . ARG A 1 87 ? -13.761 -8.653 2.276 1.00 75.44 87 ARG A O 1
ATOM 712 N N . VAL A 1 88 ? -12.371 -10.307 2.911 1.00 80.12 88 VAL A N 1
ATOM 713 C CA . VAL A 1 88 ? -11.866 -10.641 1.573 1.00 80.12 88 VAL A CA 1
ATOM 714 C C . VAL A 1 88 ? -11.754 -12.160 1.457 1.00 80.12 88 VAL A C 1
ATOM 716 O O . VAL A 1 88 ? -11.237 -12.818 2.357 1.00 80.12 88 VAL A O 1
ATOM 719 N N . CYS A 1 89 ? -12.252 -12.733 0.361 1.00 85.44 89 CYS A N 1
ATOM 720 C CA . CYS A 1 89 ? -12.144 -14.160 0.061 1.00 85.44 89 CYS A CA 1
ATOM 721 C C . CYS A 1 89 ? -11.827 -14.344 -1.424 1.00 85.44 89 CYS A C 1
ATOM 723 O O . CYS A 1 89 ? -12.322 -13.591 -2.261 1.00 85.44 89 CYS A O 1
ATOM 725 N N . PHE A 1 90 ? -11.006 -15.341 -1.752 1.00 87.19 90 PHE A N 1
ATOM 726 C CA . PHE A 1 90 ? -10.626 -15.629 -3.130 1.00 87.19 90 PHE A CA 1
ATOM 727 C C . PHE A 1 90 ? -10.555 -17.137 -3.381 1.00 87.19 90 PHE A C 1
ATOM 729 O O . PHE A 1 90 ? -10.285 -17.929 -2.477 1.00 87.19 90 PHE A O 1
ATOM 736 N N . ARG A 1 91 ? -10.781 -17.536 -4.635 1.00 88.88 91 ARG A N 1
ATOM 737 C CA . ARG A 1 91 ? -10.561 -18.901 -5.115 1.00 88.88 91 ARG A CA 1
ATOM 738 C C . ARG A 1 91 ? -9.861 -18.849 -6.463 1.00 88.88 91 ARG A C 1
ATOM 740 O O . ARG A 1 91 ? -10.288 -18.137 -7.366 1.00 88.88 91 ARG A O 1
ATOM 747 N N . LYS A 1 92 ? -8.788 -19.626 -6.579 1.00 79.62 92 LYS A N 1
ATOM 748 C CA . LYS A 1 92 ? -8.073 -19.855 -7.831 1.00 79.62 92 LYS A CA 1
ATOM 749 C C . LYS A 1 92 ? -8.883 -20.809 -8.700 1.00 79.62 92 LYS A C 1
ATOM 751 O O . LYS A 1 92 ? -9.354 -21.831 -8.206 1.00 79.62 92 LYS A O 1
ATOM 756 N N . LEU A 1 93 ? -8.987 -20.500 -9.979 1.00 72.81 93 LEU A N 1
ATOM 757 C CA . LEU A 1 93 ? -9.532 -21.399 -10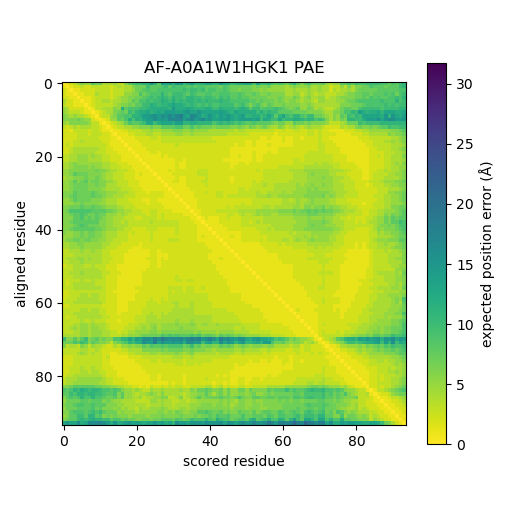.984 1.00 72.81 93 LEU A CA 1
ATOM 758 C C . LEU A 1 93 ? -8.400 -21.773 -11.943 1.00 72.81 93 LEU A C 1
ATOM 760 O O . LEU A 1 93 ? -7.487 -20.968 -12.156 1.00 72.81 93 LEU A O 1
ATOM 764 N N . ILE A 1 94 ? -8.420 -23.024 -12.397 1.00 76.62 94 ILE A N 1
ATOM 765 C CA . ILE A 1 94 ? -7.510 -23.550 -13.421 1.00 76.62 94 ILE A CA 1
ATOM 766 C C . ILE A 1 94 ? -8.140 -23.265 -14.778 1.00 76.62 94 ILE A C 1
ATOM 768 O O . ILE A 1 94 ? -9.370 -23.477 -14.881 1.00 76.62 94 ILE A O 1
#

Solvent-accessible surface area (backbone atoms only — not comparable to full-atom values): 5840 Å² total; per-residue (Å²): 91,74,73,55,81,93,55,63,87,49,97,68,67,20,41,48,74,29,80,38,79,42,49,36,73,81,66,74,44,52,67,71,59,60,70,69,54,51,75,70,57,47,62,66,36,68,68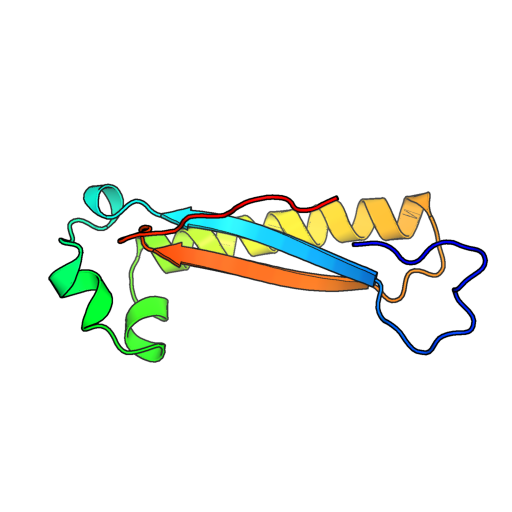,48,41,52,44,48,58,55,27,48,56,48,39,53,54,53,48,51,54,50,45,72,72,67,50,94,66,54,69,44,76,43,67,46,76,40,78,48,69,92,75,84,87,86,81,92,82,134

Radius of gyration: 16.86 Å; Cα contacts (8 Å, |Δi|>4): 109; chains: 1; bounding box: 38×36×45 Å

Mean predicted aligned error: 4.17 Å

pLDDT: mean 91.67, std 6.59, range [72.81,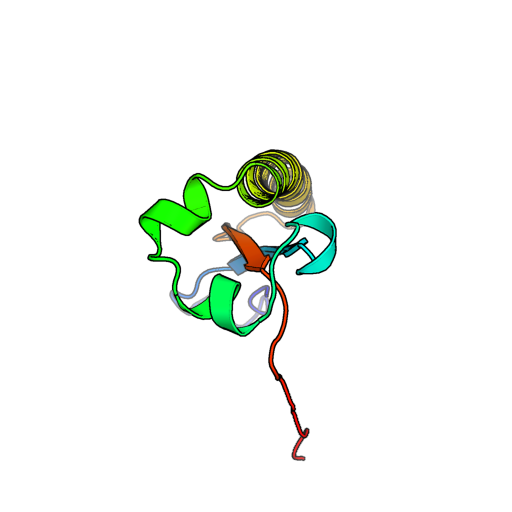 98.5]

Foldseek 3Di:
DFDDPVRVVDPDAAEAEQEAEAECVNQVHDPVRVVPDDPVRCCVRPVSVVQVVVSVVVQVVVVVVCCVPPPPGNYDTYYHYDYHPPDDDDDDDD

Secondary structure (DSSP, 8-state):
----GGGTTS-PPEEEEEEEEE-HHHHT--HHHHHT--HHHHHHSHHHHHHHHHHHHHHHHHHHHHHHHH-S--EEEEEEEEE--S--------

Organism: NCBI:txid1246637